Protein AF-A0A3C0J357-F1 (afdb_monomer)

Secondary structure (DSSP, 8-state):
-HHHHHHHHHHHHHHHHHHHHHHHHHTT-SEE----SSSSHHHHHHHHHHHHHHTT--EEEE--STT-EEE-TT--EEE---TTS---HHHHHHHHHHHHHHT-SEE-

Solvent-accessible surface area (backbone atoms only — not comparable to full-atom values): 6113 Å² total; per-residue (Å²): 111,68,70,58,52,52,52,52,51,52,53,51,52,51,51,54,52,51,49,54,56,50,52,58,30,53,73,54,33,79,40,75,50,85,78,77,76,94,67,64,41,51,60,52,42,50,51,53,42,50,53,45,37,75,70,73,41,44,30,36,28,57,40,67,72,94,82,25,29,37,30,41,71,90,62,54,74,43,76,60,89,45,87,87,75,53,89,54,75,69,56,56,58,47,50,46,49,51,38,35,74,68,63,23,44,30,38,56

Mean predicted aligned error: 4.05 Å

Nearest PDB structures (foldseek):
  9cku-assembly1_F  TM=3.128E-01  e=1.684E+00  Mycobacterium tuberculosis
  9b78-assembly1_A  TM=2.959E-01  e=4.232E+00  Mycobacterium tuberculosis
  2vhu-assembly1_C-2  TM=2.554E-01  e=3.045E+00  Pseudomonas phage phi12
  7yll-assembly1_A  TM=3.554E-01  e=7.651E+00  Caldanaerobacter subterraneus subsp. tengcongensis MB4

Foldseek 3Di:
DVVVVVVVVVVVVVVVVLVVVLVVLVVLAQAEDDQDDDDCRQVVQLVVQVVVVVVVWQEWEWDDDQFIWIQGSVRDTDTQDDDVSDDDPVSVSVQSVVCSVVSTRYYD

pLDDT: mean 92.98, std 6.45, range [67.06, 98.25]

Structure (mmCIF, N/CA/C/O backbone):
data_AF-A0A3C0J357-F1
#
_entry.id   AF-A0A3C0J357-F1
#
loop_
_atom_site.group_PDB
_atom_site.id
_atom_site.type_symbol
_atom_site.label_atom_id
_atom_site.label_alt_id
_atom_site.label_comp_id
_atom_site.label_asym_id
_atom_site.label_entity_id
_atom_site.label_seq_id
_atom_site.pdbx_PDB_ins_code
_atom_site.Cartn_x
_atom_site.Cartn_y
_atom_site.Cartn_z
_atom_site.occupancy
_atom_site.B_iso_or_equiv
_atom_site.auth_seq_id
_atom_site.auth_comp_id
_atom_site.auth_asym_id
_atom_site.auth_atom_id
_atom_site.pdbx_PDB_model_num
ATOM 1 N N . MET A 1 1 ? 22.417 7.325 -30.813 1.00 79.69 1 MET A N 1
ATOM 2 C CA . MET A 1 1 ? 20.965 7.539 -31.014 1.00 79.69 1 MET A CA 1
ATOM 3 C C . MET A 1 1 ? 20.167 6.233 -30.941 1.00 79.69 1 MET A C 1
ATOM 5 O O . MET A 1 1 ? 19.288 6.142 -30.099 1.00 79.69 1 MET A O 1
ATOM 9 N N . TYR A 1 2 ? 20.505 5.199 -31.724 1.00 92.00 2 TYR A N 1
ATOM 10 C CA . TYR A 1 2 ? 19.765 3.922 -31.734 1.00 92.00 2 TYR A CA 1
ATOM 11 C C . TYR A 1 2 ? 19.774 3.155 -30.401 1.00 92.00 2 TYR A C 1
ATOM 13 O O . TYR A 1 2 ? 18.725 2.704 -29.962 1.00 92.00 2 TYR A O 1
ATOM 21 N N . VAL A 1 3 ? 20.915 3.077 -29.704 1.00 95.69 3 VAL A N 1
ATOM 22 C CA . VAL A 1 3 ? 21.002 2.421 -28.378 1.00 95.69 3 VAL A CA 1
ATOM 23 C C . VAL A 1 3 ? 20.072 3.081 -27.354 1.00 95.69 3 VAL A C 1
ATOM 25 O O . VAL A 1 3 ? 19.377 2.396 -26.610 1.00 95.69 3 VAL A O 1
ATOM 28 N N . PHE A 1 4 ? 20.015 4.415 -27.356 1.00 96.31 4 PHE A N 1
ATOM 29 C CA . PHE A 1 4 ? 19.118 5.173 -26.485 1.00 96.31 4 PHE A CA 1
ATOM 30 C C . PHE A 1 4 ? 17.648 4.891 -26.816 1.00 96.31 4 PHE A C 1
ATOM 32 O O . PHE A 1 4 ? 16.866 4.602 -25.916 1.00 96.31 4 PHE A O 1
ATOM 39 N N . ALA A 1 5 ? 17.286 4.886 -28.103 1.00 96.50 5 ALA A N 1
ATOM 40 C CA . ALA A 1 5 ? 15.928 4.568 -28.539 1.00 96.50 5 ALA A CA 1
ATOM 41 C C . ALA A 1 5 ? 15.501 3.144 -28.135 1.00 96.50 5 ALA A C 1
ATOM 43 O O . ALA A 1 5 ? 14.393 2.953 -27.639 1.00 96.50 5 ALA A O 1
ATOM 44 N N . VAL A 1 6 ? 16.396 2.161 -28.280 1.00 97.44 6 VAL A N 1
ATOM 45 C CA . VAL A 1 6 ? 16.154 0.772 -27.859 1.00 97.44 6 VAL A CA 1
ATOM 46 C C . VAL A 1 6 ? 15.956 0.682 -26.343 1.00 97.44 6 VAL A C 1
ATOM 48 O O . VAL A 1 6 ? 14.995 0.063 -25.890 1.00 97.44 6 VAL A O 1
ATOM 51 N N . LEU A 1 7 ? 16.802 1.342 -25.545 1.00 97.56 7 LEU A N 1
ATOM 52 C CA . LEU A 1 7 ? 16.647 1.372 -24.087 1.00 97.56 7 LEU A CA 1
ATOM 53 C C . LEU A 1 7 ? 15.311 2.008 -23.673 1.00 97.56 7 LEU A C 1
ATOM 55 O O . LEU A 1 7 ? 14.597 1.451 -22.839 1.00 97.56 7 LEU A O 1
ATOM 59 N N . CYS A 1 8 ? 14.947 3.144 -24.274 1.00 97.25 8 CYS A N 1
ATOM 60 C CA . CYS A 1 8 ? 13.661 3.795 -24.029 1.00 97.25 8 CYS A CA 1
ATOM 61 C C . CYS A 1 8 ? 12.487 2.875 -24.377 1.00 97.25 8 CYS A C 1
ATOM 63 O O . CYS A 1 8 ? 11.538 2.790 -23.601 1.00 97.25 8 CYS A O 1
ATOM 65 N N . PHE A 1 9 ? 12.560 2.154 -25.498 1.00 97.75 9 PHE A N 1
ATOM 66 C CA . PHE A 1 9 ? 11.528 1.202 -25.899 1.00 97.75 9 PHE A CA 1
ATOM 67 C C . PHE A 1 9 ? 11.334 0.091 -24.857 1.00 97.75 9 PHE A C 1
ATOM 69 O O . PHE A 1 9 ? 10.205 -0.176 -24.445 1.00 97.75 9 PHE A O 1
ATOM 76 N N . PHE A 1 10 ? 12.422 -0.509 -24.363 1.00 97.88 10 PHE A N 1
ATOM 77 C CA . PHE A 1 10 ? 12.339 -1.537 -23.321 1.00 97.88 10 PHE A CA 1
ATOM 78 C C . PHE A 1 10 ? 11.801 -0.996 -21.992 1.00 97.88 10 PHE A C 1
ATOM 80 O O . P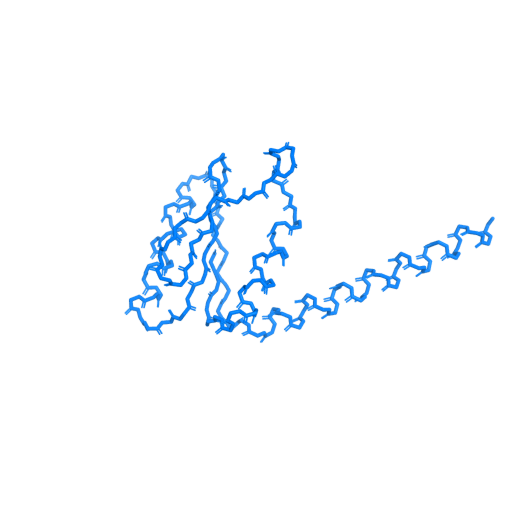HE A 1 10 ? 10.975 -1.655 -21.361 1.00 97.88 10 PHE A O 1
ATOM 87 N N . LEU A 1 11 ? 12.215 0.205 -21.577 1.00 97.62 11 LEU A N 1
ATOM 88 C CA . LEU A 1 11 ? 11.701 0.840 -20.359 1.00 97.62 11 LEU A CA 1
AT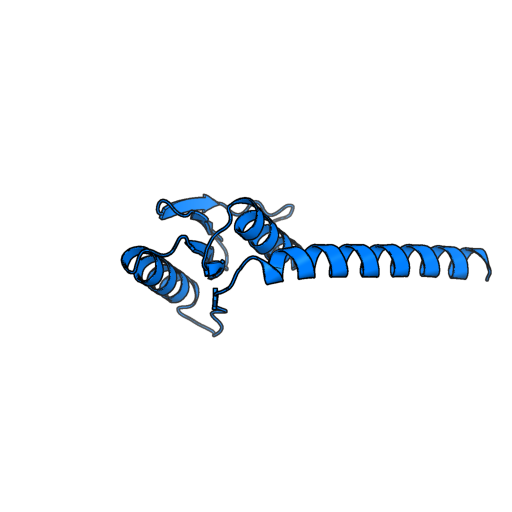OM 89 C C . LEU A 1 11 ? 10.203 1.147 -20.460 1.00 97.62 11 LEU A C 1
ATOM 91 O O . LEU A 1 11 ? 9.458 0.883 -19.516 1.00 97.62 11 LEU A O 1
AT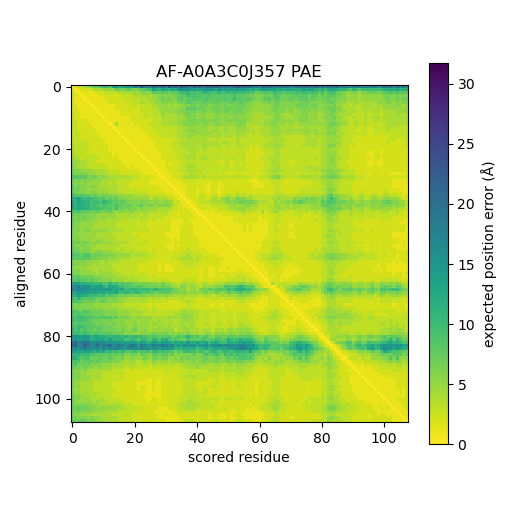OM 95 N N . LEU A 1 12 ? 9.748 1.650 -21.611 1.00 97.75 12 LEU A N 1
ATOM 96 C CA . LEU A 1 12 ? 8.326 1.871 -21.871 1.00 97.75 12 LEU A CA 1
ATOM 97 C C . LEU A 1 12 ? 7.549 0.553 -21.838 1.00 97.75 12 LEU A C 1
ATOM 99 O O . LEU A 1 12 ? 6.526 0.468 -21.161 1.00 97.75 12 LEU A O 1
ATOM 103 N N . GLY A 1 13 ? 8.059 -0.489 -22.500 1.00 98.25 13 GLY A N 1
ATOM 104 C CA . GLY A 1 13 ? 7.462 -1.823 -22.469 1.00 98.25 13 GLY A CA 1
ATOM 105 C C . GLY A 1 13 ? 7.329 -2.369 -21.045 1.00 98.25 13 GLY A C 1
ATOM 106 O O . GLY A 1 13 ? 6.252 -2.820 -20.653 1.00 98.25 13 GLY A O 1
ATOM 107 N N . ALA A 1 14 ? 8.383 -2.256 -20.234 1.00 97.44 14 ALA A N 1
ATOM 108 C CA . ALA A 1 14 ? 8.365 -2.670 -18.833 1.00 97.44 14 ALA A CA 1
ATOM 109 C C . ALA A 1 14 ? 7.321 -1.895 -18.008 1.00 97.44 14 ALA A C 1
ATOM 111 O O . ALA A 1 14 ? 6.565 -2.507 -17.252 1.00 97.44 14 ALA A O 1
ATOM 112 N N . GLY A 1 15 ? 7.223 -0.574 -18.194 1.00 96.31 15 GLY A N 1
ATOM 113 C CA . GLY A 1 15 ? 6.225 0.259 -17.517 1.00 96.31 15 GLY A CA 1
ATOM 114 C C . GLY A 1 15 ? 4.784 -0.086 -17.909 1.00 96.31 15 GLY A C 1
ATOM 115 O O . GLY A 1 15 ? 3.902 -0.140 -17.050 1.00 96.31 15 GLY A O 1
ATOM 116 N N . VAL A 1 16 ? 4.538 -0.391 -19.188 1.00 98.00 16 VAL A N 1
ATOM 117 C CA . VAL A 1 16 ? 3.221 -0.840 -19.670 1.00 98.00 16 VAL A CA 1
ATOM 118 C C . VAL A 1 16 ? 2.835 -2.175 -19.031 1.00 98.00 16 VAL A C 1
ATOM 120 O O . VAL A 1 16 ? 1.712 -2.313 -18.540 1.00 98.00 16 VAL A O 1
ATOM 123 N N . VAL A 1 17 ? 3.760 -3.140 -18.984 1.00 97.50 17 VAL A N 1
ATOM 124 C CA . VAL A 1 17 ? 3.526 -4.448 -18.353 1.00 97.50 17 VAL A CA 1
ATOM 125 C C . VAL A 1 17 ? 3.277 -4.299 -16.850 1.00 97.50 17 VAL A C 1
ATOM 127 O O . VAL A 1 17 ? 2.322 -4.881 -16.330 1.00 97.50 17 VAL A O 1
ATOM 130 N N . GLU A 1 18 ? 4.078 -3.494 -16.148 1.00 96.00 18 GLU A N 1
ATOM 131 C CA . GLU A 1 18 ? 3.892 -3.242 -14.716 1.00 96.00 18 GLU A CA 1
ATOM 132 C C . GLU A 1 18 ? 2.522 -2.617 -14.426 1.00 96.00 18 GLU A C 1
ATOM 134 O O . GLU A 1 18 ? 1.790 -3.110 -13.561 1.00 96.00 18 GLU A O 1
ATOM 139 N N . ASN A 1 19 ? 2.137 -1.587 -15.187 1.00 96.06 19 ASN A N 1
ATOM 140 C CA . ASN A 1 19 ? 0.832 -0.954 -15.041 1.00 96.06 19 ASN A CA 1
ATOM 141 C C . ASN A 1 19 ? -0.296 -1.958 -15.305 1.00 96.06 19 ASN A C 1
ATOM 143 O O . ASN A 1 19 ? -1.217 -2.066 -14.500 1.00 96.06 19 ASN A O 1
ATOM 147 N N . PHE A 1 20 ? -0.214 -2.753 -16.374 1.00 97.31 20 PHE A N 1
ATOM 148 C CA . PHE A 1 20 ? -1.234 -3.755 -16.684 1.00 97.31 20 PHE A CA 1
ATOM 149 C C . PHE A 1 20 ? -1.432 -4.768 -15.543 1.00 97.31 20 PHE A C 1
ATOM 151 O O . PHE A 1 20 ? -2.563 -5.019 -15.114 1.00 97.31 20 PHE A O 1
ATOM 158 N N . LEU A 1 21 ? -0.338 -5.311 -15.000 1.00 96.12 21 LEU A N 1
ATOM 159 C CA . LEU A 1 21 ? -0.387 -6.238 -13.866 1.00 96.12 21 LEU A CA 1
ATOM 160 C C . LEU A 1 21 ? -0.960 -5.568 -12.612 1.00 96.12 21 LEU A C 1
ATOM 162 O O . LEU A 1 21 ? -1.786 -6.162 -11.915 1.00 96.12 21 LEU A O 1
ATOM 166 N N . HIS A 1 22 ? -0.575 -4.321 -12.342 1.00 96.12 22 HIS A N 1
ATOM 167 C CA . HIS A 1 22 ? -1.090 -3.571 -11.202 1.00 96.12 22 HIS A CA 1
ATOM 168 C C . HIS A 1 22 ? -2.598 -3.307 -11.318 1.00 96.12 22 HIS A C 1
ATOM 170 O O . HIS A 1 22 ? -3.342 -3.553 -10.365 1.00 96.12 22 HIS A O 1
ATOM 176 N N . GLN A 1 23 ? -3.073 -2.899 -12.498 1.00 96.69 23 GLN A N 1
ATOM 177 C CA . GLN A 1 23 ? -4.500 -2.696 -12.761 1.00 96.69 23 GLN A CA 1
ATOM 178 C C . GLN A 1 23 ? -5.301 -3.988 -12.575 1.00 96.69 23 GLN A C 1
ATOM 180 O O . GLN A 1 23 ? -6.407 -3.963 -12.033 1.00 96.69 23 GLN A O 1
ATOM 185 N N . ARG A 1 24 ? -4.739 -5.143 -12.955 1.00 96.94 24 ARG A N 1
ATOM 186 C CA . ARG A 1 24 ? -5.373 -6.446 -12.714 1.00 96.94 24 ARG A CA 1
ATOM 187 C C . ARG A 1 24 ? -5.526 -6.755 -11.223 1.00 96.94 24 ARG A C 1
ATOM 189 O O . ARG A 1 24 ? -6.537 -7.339 -10.842 1.00 96.94 24 ARG A O 1
ATOM 196 N N . CYS A 1 25 ? -4.563 -6.380 -10.382 1.00 96.62 25 CYS A N 1
ATOM 197 C CA . CYS A 1 25 ? -4.702 -6.499 -8.927 1.00 96.62 25 CYS A CA 1
ATOM 198 C C . CYS A 1 25 ? -5.761 -5.534 -8.380 1.00 96.62 25 CYS A C 1
ATOM 200 O O . CYS A 1 25 ? -6.600 -5.944 -7.587 1.00 96.62 25 CYS A O 1
ATOM 202 N N . LEU A 1 26 ? -5.772 -4.278 -8.836 1.00 95.88 26 LEU A N 1
ATOM 203 C CA . LEU A 1 26 ? -6.753 -3.279 -8.396 1.00 95.88 26 LEU A CA 1
ATOM 204 C C . LEU A 1 26 ? -8.197 -3.692 -8.701 1.00 95.88 26 LEU A C 1
ATOM 206 O O . LEU A 1 26 ? -9.076 -3.479 -7.873 1.00 95.88 26 LEU A O 1
ATOM 210 N N . ARG A 1 27 ? -8.442 -4.309 -9.864 1.00 96.50 27 ARG A N 1
ATOM 211 C CA . ARG A 1 27 ? -9.772 -4.804 -10.258 1.00 96.50 27 ARG A CA 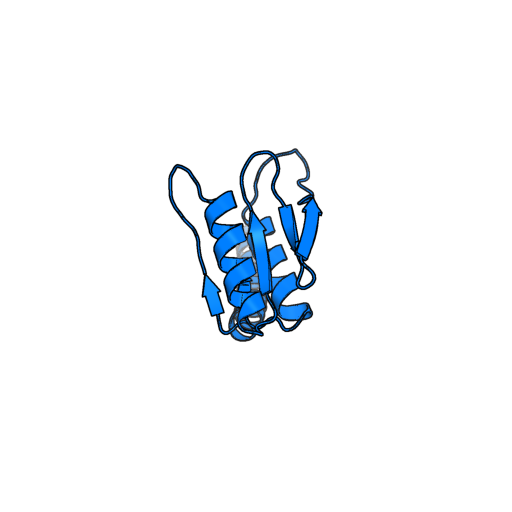1
ATOM 212 C C . ARG A 1 27 ? -10.295 -5.946 -9.381 1.00 96.50 27 ARG A C 1
ATOM 214 O O . ARG A 1 27 ? -11.493 -6.188 -9.392 1.00 96.50 27 ARG A O 1
ATOM 221 N N . GLN A 1 28 ? -9.426 -6.639 -8.643 1.00 96.50 28 GLN A N 1
ATOM 222 C CA . GLN A 1 28 ? -9.820 -7.722 -7.731 1.00 96.50 28 GLN A 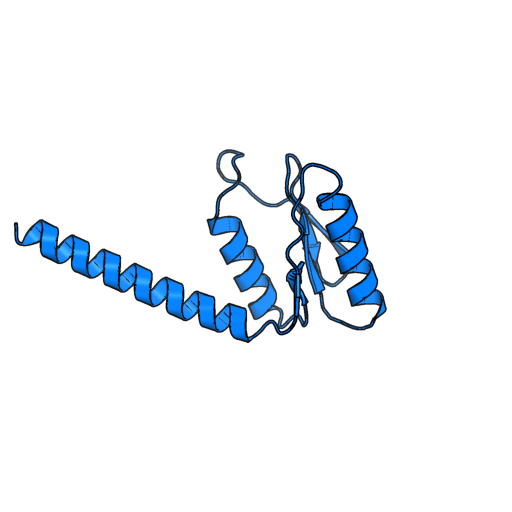CA 1
ATOM 223 C C . GLN A 1 28 ? -10.287 -7.213 -6.362 1.00 96.50 28 GLN A C 1
ATOM 225 O O . GLN A 1 28 ? -10.827 -8.001 -5.597 1.00 96.50 28 GLN A O 1
ATOM 230 N N . ILE A 1 29 ? -10.065 -5.932 -6.044 1.00 97.31 29 ILE A N 1
ATOM 231 C CA . ILE A 1 29 ? -10.349 -5.357 -4.726 1.00 97.31 29 ILE A CA 1
ATOM 232 C C . ILE A 1 29 ? -11.503 -4.353 -4.881 1.00 97.31 29 ILE A C 1
ATOM 234 O O . ILE A 1 29 ? -11.272 -3.220 -5.332 1.00 97.31 29 ILE A O 1
ATOM 238 N N . PRO A 1 30 ? -12.748 -4.747 -4.560 1.00 95.31 30 PRO A N 1
ATOM 239 C CA . PRO A 1 30 ? -13.920 -3.927 -4.841 1.0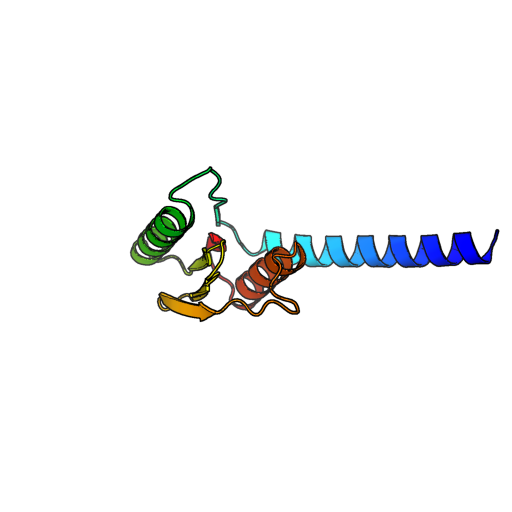0 95.31 30 PRO A CA 1
ATOM 240 C C . PRO A 1 30 ? -13.929 -2.639 -4.013 1.00 95.31 30 PRO A C 1
ATOM 242 O O . PRO A 1 30 ? -14.200 -1.569 -4.559 1.00 95.31 30 PRO A O 1
ATOM 245 N N . VAL A 1 31 ? -13.551 -2.711 -2.733 1.00 97.25 31 VAL A N 1
ATOM 246 C CA . VAL A 1 31 ? -13.528 -1.554 -1.832 1.00 97.25 31 VAL A CA 1
ATOM 247 C C . VAL A 1 31 ? -12.092 -1.082 -1.612 1.00 97.25 31 VAL A C 1
ATOM 249 O O . VAL A 1 31 ? -11.231 -1.807 -1.122 1.00 97.25 31 VAL A O 1
ATOM 252 N N . ARG A 1 32 ? -11.806 0.165 -1.975 1.00 96.88 32 ARG A N 1
ATOM 253 C CA . ARG A 1 32 ? -10.482 0.781 -1.814 1.00 96.88 32 ARG A CA 1
ATOM 254 C C . ARG A 1 32 ? -10.659 2.128 -1.133 1.00 96.88 32 ARG A C 1
ATOM 256 O O . ARG A 1 32 ? -11.194 3.052 -1.738 1.00 96.88 32 ARG A O 1
ATOM 263 N N . VAL A 1 33 ? -10.234 2.231 0.121 1.00 96.56 33 VAL A N 1
ATOM 264 C CA . VAL A 1 33 ? -10.345 3.448 0.928 1.00 96.56 33 VAL A CA 1
ATOM 265 C C . VAL A 1 33 ? -8.973 4.098 1.015 1.00 96.56 33 VAL A C 1
ATOM 267 O O . VAL A 1 33 ? -7.988 3.436 1.307 1.00 96.56 33 VAL A O 1
ATOM 270 N N . HIS A 1 34 ? -8.897 5.402 0.759 1.00 95.19 34 HIS A N 1
ATOM 271 C CA . HIS A 1 34 ? -7.672 6.168 0.951 1.00 95.19 34 HIS A CA 1
ATOM 272 C C . HIS A 1 34 ? -7.872 7.190 2.064 1.00 95.19 34 HIS A C 1
ATOM 274 O O . HIS A 1 34 ? -8.684 8.105 1.939 1.00 95.19 34 HIS A O 1
ATOM 280 N N . VAL A 1 35 ? -7.109 7.048 3.147 1.00 94.62 35 VAL A N 1
ATOM 281 C CA . VAL A 1 35 ? -7.149 7.984 4.273 1.00 94.62 35 VAL A CA 1
ATOM 282 C C . VAL A 1 35 ? -6.045 9.027 4.116 1.00 94.62 35 VAL A C 1
ATOM 284 O O . VAL A 1 35 ? -4.858 8.725 4.260 1.00 94.62 35 VAL A O 1
ATOM 287 N N . ASN A 1 36 ? -6.440 10.272 3.859 1.00 92.94 36 ASN A N 1
ATOM 28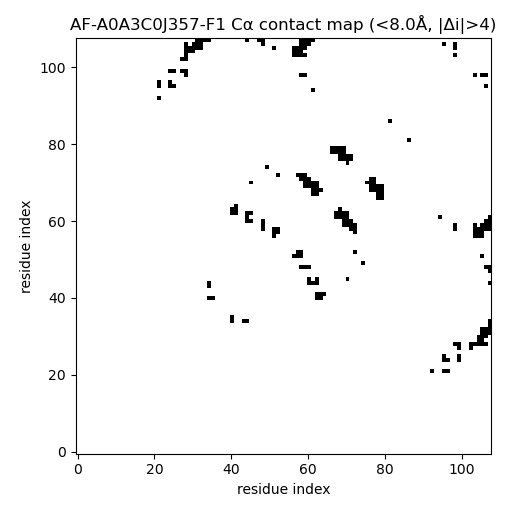8 C CA . ASN A 1 36 ? -5.531 11.412 3.741 1.00 92.94 36 ASN A CA 1
ATOM 289 C C . ASN A 1 36 ? -5.785 12.453 4.850 1.00 92.94 36 ASN A C 1
ATOM 291 O O . ASN A 1 36 ? -6.802 12.408 5.536 1.00 92.94 36 ASN A O 1
ATOM 295 N N . GLY A 1 37 ? -4.841 13.373 5.056 1.00 89.94 37 GLY A N 1
ATOM 296 C CA . GLY A 1 37 ? -4.906 14.434 6.064 1.00 89.94 37 GLY A CA 1
ATOM 297 C C . GLY A 1 37 ? -3.566 14.684 6.759 1.00 89.94 37 GLY A C 1
ATOM 298 O O . GLY A 1 37 ? -2.579 13.985 6.535 1.00 89.94 37 GLY A O 1
ATOM 299 N N . THR A 1 38 ? -3.502 15.672 7.648 1.00 88.56 38 THR A N 1
ATOM 300 C CA . THR A 1 38 ? -2.261 16.022 8.369 1.00 88.56 38 THR A CA 1
ATOM 301 C C . THR A 1 38 ? -2.085 15.203 9.649 1.00 88.56 38 THR A C 1
ATOM 303 O O . THR A 1 38 ? -0.995 14.692 9.904 1.00 88.56 38 THR A O 1
ATOM 306 N N . ARG A 1 39 ? -3.162 14.971 10.408 1.00 89.94 39 ARG A N 1
ATOM 307 C CA . ARG A 1 39 ? -3.168 14.257 11.699 1.00 89.94 39 ARG A CA 1
ATOM 308 C C . ARG A 1 39 ? -4.185 13.113 11.701 1.00 89.94 39 ARG A C 1
ATOM 310 O O . ARG A 1 39 ? -5.031 13.037 10.821 1.00 89.94 39 ARG A O 1
ATOM 317 N N . GLY A 1 40 ? -4.063 12.181 12.646 1.00 90.88 40 GLY A N 1
ATOM 318 C CA . GLY A 1 40 ? -5.064 11.129 12.886 1.00 90.88 40 GLY A CA 1
ATOM 319 C C . GLY A 1 40 ? -5.144 9.985 11.865 1.00 90.88 40 GLY A C 1
ATOM 320 O O . GLY A 1 40 ? -5.722 8.958 12.195 1.00 90.88 40 GLY A O 1
ATOM 321 N N . LYS A 1 41 ? -4.514 10.094 10.684 1.00 94.38 41 LYS A N 1
ATOM 322 C CA . LYS A 1 41 ? -4.588 9.095 9.593 1.00 94.38 41 LYS A CA 1
ATOM 323 C C . LYS A 1 41 ? -4.467 7.642 10.056 1.00 94.38 41 LYS A C 1
ATOM 325 O O . LYS A 1 41 ? -5.349 6.848 9.777 1.00 94.38 41 LYS A O 1
ATOM 330 N N . SER A 1 42 ? -3.413 7.291 10.795 1.00 93.06 42 SER A N 1
ATOM 331 C CA . SER A 1 42 ? -3.177 5.900 11.209 1.00 93.06 42 SER A CA 1
ATOM 332 C C . SER A 1 42 ? -4.242 5.375 12.177 1.00 93.06 42 SER A C 1
ATOM 334 O O . SER A 1 42 ? -4.571 4.193 12.136 1.00 93.06 42 SER A O 1
ATOM 336 N N . THR A 1 43 ? -4.800 6.235 13.032 1.00 94.19 43 THR A N 1
ATOM 337 C CA . THR A 1 43 ? -5.919 5.881 13.918 1.00 94.19 43 THR A CA 1
ATOM 338 C C . THR A 1 43 ? -7.200 5.704 13.111 1.00 94.19 43 THR A C 1
ATOM 340 O O . THR A 1 43 ? -7.888 4.700 13.263 1.00 94.19 43 THR A O 1
ATOM 343 N N . THR A 1 44 ? -7.482 6.625 12.190 1.00 95.88 44 THR A N 1
ATOM 344 C CA . THR A 1 44 ? -8.637 6.546 11.290 1.00 95.88 44 THR A CA 1
ATOM 345 C C . THR A 1 44 ? -8.582 5.298 10.406 1.00 95.88 44 THR A C 1
ATOM 347 O O . THR A 1 44 ? -9.571 4.580 10.319 1.00 95.88 44 THR A O 1
ATOM 350 N N . THR A 1 45 ? -7.423 4.969 9.824 1.00 96.50 45 THR A N 1
ATOM 351 C CA . THR A 1 45 ? -7.205 3.735 9.051 1.00 96.50 45 THR A CA 1
ATOM 352 C C . THR A 1 45 ? -7.528 2.490 9.878 1.00 96.50 45 THR A C 1
ATOM 354 O O . THR A 1 45 ? -8.233 1.609 9.393 1.00 96.50 45 THR A O 1
ATOM 357 N N . ARG A 1 46 ? -7.068 2.424 11.137 1.00 95.88 46 ARG A N 1
ATOM 358 C CA . ARG A 1 46 ? -7.370 1.301 12.042 1.00 95.88 46 ARG A CA 1
ATOM 359 C C . ARG A 1 46 ? -8.859 1.163 12.317 1.00 95.88 46 ARG A C 1
ATOM 361 O O . ARG A 1 46 ? -9.382 0.058 12.228 1.00 95.88 46 ARG A O 1
ATOM 368 N N . LEU A 1 47 ? -9.526 2.274 12.628 1.00 96.50 47 LEU A N 1
ATOM 369 C CA . LEU A 1 47 ? -10.959 2.283 12.912 1.00 96.50 47 LEU A CA 1
ATOM 370 C C . LEU A 1 47 ? -11.767 1.845 11.690 1.00 96.50 47 LEU A C 1
ATOM 372 O O . LEU A 1 47 ? -12.594 0.952 11.810 1.00 96.50 47 LEU A O 1
ATOM 376 N N . ILE A 1 48 ? -11.477 2.391 10.506 1.00 97.56 48 ILE A N 1
ATOM 377 C CA . ILE A 1 48 ? -12.152 1.991 9.264 1.00 97.56 48 ILE A CA 1
ATOM 378 C C . ILE A 1 48 ? -11.941 0.496 8.997 1.00 97.56 48 ILE A C 1
ATOM 380 O O . ILE A 1 48 ? -12.902 -0.223 8.736 1.00 97.56 48 ILE A O 1
ATOM 384 N N . ALA A 1 49 ? -10.705 0.004 9.105 1.00 97.31 49 ALA A N 1
ATOM 385 C CA . ALA A 1 49 ? -10.399 -1.405 8.879 1.00 97.31 49 ALA A CA 1
ATOM 386 C C . ALA A 1 49 ? -11.074 -2.335 9.901 1.00 97.31 49 ALA A C 1
ATOM 388 O O . ALA A 1 49 ? -11.512 -3.427 9.547 1.00 97.31 49 ALA A O 1
ATOM 389 N N . ALA A 1 50 ? -11.160 -1.929 11.170 1.00 96.94 50 ALA A N 1
ATOM 390 C CA . ALA A 1 50 ? -11.879 -2.672 12.200 1.00 96.94 50 ALA A CA 1
ATOM 391 C C . ALA A 1 50 ? -13.390 -2.697 11.925 1.00 96.94 50 ALA A C 1
ATOM 393 O O . ALA A 1 50 ? -13.983 -3.771 11.945 1.00 96.94 50 ALA A O 1
ATOM 394 N N . SER A 1 51 ? -13.991 -1.553 11.588 1.00 97.69 51 SER A N 1
ATOM 395 C CA . SER A 1 51 ? -15.423 -1.453 11.285 1.00 97.69 51 SER A CA 1
ATOM 396 C C . SER A 1 51 ? -15.823 -2.274 10.059 1.00 97.69 51 SER A C 1
ATOM 398 O O . SER A 1 51 ? -16.817 -2.990 10.103 1.00 97.69 51 SER A O 1
ATOM 400 N N . LEU A 1 52 ? -15.039 -2.226 8.976 1.00 97.50 52 LEU A N 1
ATOM 401 C CA . LEU A 1 52 ? -15.311 -3.025 7.776 1.00 97.50 52 LEU A CA 1
ATOM 402 C C . LEU A 1 52 ? -15.232 -4.534 8.065 1.00 97.50 52 LEU A C 1
ATOM 404 O O . LEU A 1 52 ? -16.066 -5.292 7.576 1.00 97.50 52 LEU A O 1
ATOM 408 N N . ARG A 1 53 ? -14.285 -4.968 8.908 1.00 97.06 53 ARG A N 1
ATOM 409 C CA . ARG A 1 53 ? -14.192 -6.373 9.344 1.00 97.06 53 ARG A CA 1
ATOM 410 C C . ARG A 1 53 ? -15.326 -6.791 10.262 1.00 97.06 53 ARG A C 1
ATOM 412 O O . ARG A 1 53 ? -15.856 -7.881 10.095 1.00 97.06 53 ARG A O 1
ATOM 419 N N . ALA A 1 54 ? -15.734 -5.923 11.186 1.00 97.06 54 ALA A N 1
ATOM 420 C CA . ALA A 1 54 ? -16.924 -6.151 12.004 1.00 97.06 54 ALA A CA 1
ATOM 421 C C . ALA A 1 54 ? -18.193 -6.278 11.137 1.00 97.06 54 ALA A C 1
ATOM 423 O O . ALA A 1 54 ? -19.107 -7.013 11.494 1.00 97.06 54 ALA A O 1
ATOM 424 N N . GLY A 1 55 ? -18.216 -5.625 9.970 1.00 96.50 55 GLY A N 1
ATOM 425 C CA . GLY A 1 55 ? -19.239 -5.785 8.933 1.00 96.50 55 GLY A CA 1
ATOM 426 C C . GLY A 1 55 ? -19.101 -7.040 8.058 1.00 96.50 55 GLY A C 1
ATOM 427 O O . GLY A 1 55 ? -19.827 -7.160 7.076 1.00 96.50 55 GLY A O 1
ATOM 428 N N . GLY A 1 56 ? -18.183 -7.960 8.372 1.00 96.19 56 GLY A N 1
ATOM 429 C CA . GLY A 1 56 ? -18.013 -9.238 7.672 1.00 96.19 56 GLY A CA 1
ATOM 430 C C . GLY A 1 56 ? -17.102 -9.204 6.441 1.00 96.19 56 GLY A C 1
ATOM 431 O O . GLY A 1 56 ? -16.967 -10.223 5.769 1.00 96.19 56 GLY A O 1
ATOM 432 N N . LEU A 1 57 ? -16.459 -8.071 6.138 1.00 97.44 57 LEU A N 1
ATOM 433 C CA . LEU A 1 57 ? -15.532 -7.968 5.009 1.00 97.44 57 LEU A CA 1
ATOM 434 C C . LEU A 1 57 ? -14.136 -8.467 5.383 1.00 97.44 57 LEU A C 1
ATOM 436 O O . LEU A 1 57 ? -13.628 -8.205 6.475 1.00 97.44 57 LEU A O 1
ATOM 440 N N . ARG A 1 58 ? -13.452 -9.110 4.439 1.00 97.38 58 ARG A N 1
ATOM 441 C CA . ARG A 1 58 ? -12.021 -9.403 4.549 1.00 97.38 58 ARG A CA 1
ATOM 442 C C . ARG A 1 58 ? -11.251 -8.138 4.204 1.00 97.38 58 ARG A C 1
ATOM 444 O O . ARG A 1 58 ? -11.375 -7.627 3.093 1.00 97.38 58 ARG A O 1
ATOM 451 N N . VAL A 1 59 ? -10.466 -7.622 5.147 1.00 97.81 59 VAL A N 1
ATOM 452 C CA . VAL A 1 59 ? -9.795 -6.323 4.992 1.00 97.81 59 VAL A CA 1
ATOM 453 C C . VAL A 1 59 ? -8.326 -6.423 5.337 1.00 97.81 59 VAL A C 1
ATOM 455 O O . VAL A 1 59 ? -7.977 -6.909 6.407 1.00 97.81 59 VAL A O 1
ATOM 458 N N . ILE A 1 60 ? -7.481 -5.888 4.461 1.00 97.19 60 ILE A N 1
ATOM 459 C CA . ILE A 1 60 ? -6.090 -5.568 4.787 1.00 97.19 60 ILE A CA 1
ATOM 460 C C . ILE A 1 60 ? -5.959 -4.054 4.831 1.00 97.19 60 ILE A C 1
ATOM 462 O O . ILE A 1 60 ? -6.440 -3.359 3.942 1.00 97.19 60 ILE A O 1
ATOM 466 N N . ALA A 1 61 ? -5.284 -3.528 5.841 1.00 96.50 61 ALA A N 1
ATOM 467 C CA . ALA A 1 61 ? -5.038 -2.098 5.939 1.00 96.50 61 ALA A CA 1
ATOM 468 C C . ALA A 1 61 ? -3.560 -1.793 6.106 1.00 96.50 61 ALA A C 1
ATOM 470 O O . ALA A 1 61 ? -2.761 -2.633 6.529 1.00 96.50 61 ALA A O 1
ATOM 471 N N . LYS A 1 62 ? -3.186 -0.564 5.773 1.00 95.06 62 LYS A N 1
ATOM 472 C CA . LYS A 1 62 ? -1.808 -0.120 5.885 1.00 95.06 62 LYS A CA 1
ATOM 473 C C . LYS A 1 62 ? -1.730 1.258 6.511 1.00 95.06 62 LYS A C 1
ATOM 475 O O . LYS A 1 62 ? -2.122 2.268 5.934 1.00 95.06 62 LYS A O 1
ATOM 480 N N . THR A 1 63 ? -1.108 1.318 7.680 1.00 93.44 63 THR A N 1
ATOM 481 C CA . THR A 1 63 ? -0.789 2.593 8.319 1.00 93.44 63 THR A CA 1
ATOM 482 C C . THR A 1 63 ? 0.515 3.167 7.773 1.00 93.44 63 THR A C 1
ATOM 484 O O . THR A 1 63 ? 1.431 2.451 7.362 1.00 93.44 63 THR A O 1
ATOM 487 N N . THR A 1 64 ? 0.605 4.494 7.763 1.00 85.56 64 THR A N 1
ATOM 488 C CA . THR A 1 64 ? 1.796 5.234 7.332 1.00 85.56 64 THR A CA 1
ATOM 489 C C . THR A 1 64 ? 2.415 5.988 8.513 1.00 85.56 64 THR A C 1
ATOM 491 O O . THR A 1 64 ? 1.882 5.979 9.623 1.00 85.56 64 THR A O 1
ATOM 494 N N . GLY A 1 65 ? 3.57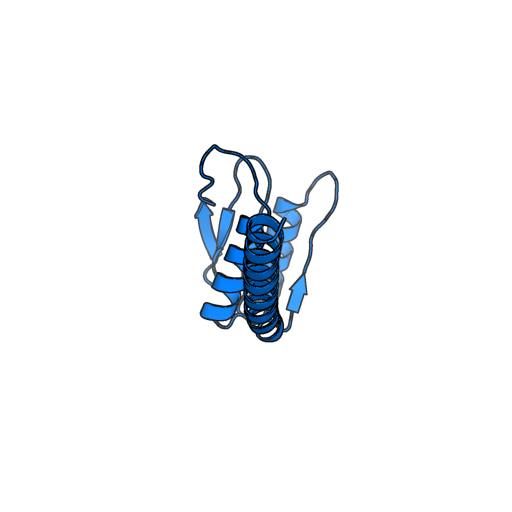2 6.615 8.293 1.00 81.81 65 GLY A N 1
ATOM 495 C CA . GLY A 1 65 ? 4.355 7.285 9.337 1.00 81.81 65 GLY A CA 1
ATOM 496 C C . GLY A 1 65 ? 5.628 6.523 9.711 1.00 81.81 65 GLY A C 1
ATOM 497 O O . GLY A 1 65 ? 6.086 5.662 8.951 1.00 81.81 65 GLY A O 1
ATOM 498 N N . THR A 1 66 ? 6.208 6.876 10.862 1.00 76.56 66 THR A N 1
ATOM 499 C CA . THR A 1 66 ? 7.498 6.356 11.352 1.00 76.56 66 THR A CA 1
ATOM 500 C C . THR A 1 66 ? 7.440 4.859 11.655 1.00 76.56 66 THR A C 1
ATOM 502 O O . THR A 1 66 ? 8.328 4.119 11.250 1.00 76.56 66 THR A O 1
ATOM 505 N N . ALA A 1 67 ? 6.355 4.394 12.280 1.00 83.19 67 ALA A N 1
ATOM 506 C CA . ALA A 1 67 ? 6.102 2.983 12.572 1.00 83.19 67 ALA A CA 1
ATOM 507 C C . ALA A 1 67 ? 4.966 2.450 11.687 1.00 83.19 67 ALA A C 1
ATOM 509 O O . ALA A 1 67 ? 3.868 2.171 12.165 1.00 83.19 67 ALA A O 1
ATOM 510 N N . ALA A 1 68 ? 5.207 2.374 10.378 1.00 87.50 68 ALA A N 1
ATOM 511 C CA . ALA A 1 68 ? 4.223 1.859 9.432 1.00 87.50 68 ALA A CA 1
ATOM 512 C C . ALA A 1 68 ? 3.942 0.366 9.672 1.00 87.50 68 ALA A C 1
ATOM 514 O O . ALA A 1 68 ? 4.867 -0.433 9.849 1.00 87.50 68 ALA A O 1
ATOM 515 N N . ARG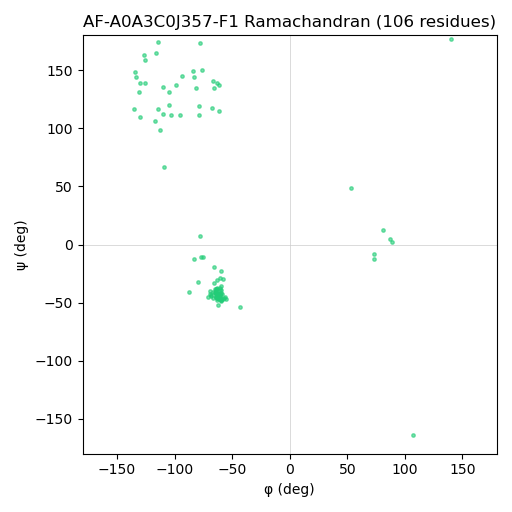 A 1 69 ? 2.657 -0.000 9.664 1.00 92.31 69 ARG A N 1
ATOM 516 C CA . ARG A 1 69 ? 2.166 -1.359 9.931 1.00 92.31 69 ARG A CA 1
ATOM 517 C C . ARG A 1 69 ? 1.205 -1.817 8.845 1.00 92.31 69 ARG A C 1
ATOM 519 O O . ARG A 1 69 ? 0.346 -1.042 8.421 1.00 92.31 69 ARG A O 1
ATOM 526 N N . PHE A 1 70 ? 1.340 -3.073 8.445 1.00 93.88 70 PHE A N 1
ATOM 527 C CA . PHE A 1 70 ? 0.284 -3.836 7.797 1.00 93.88 70 PHE A CA 1
ATOM 528 C C . PHE A 1 70 ? -0.648 -4.378 8.867 1.00 93.88 70 PHE A C 1
ATOM 530 O O . PHE A 1 70 ? -0.174 -4.899 9.869 1.00 93.88 70 PHE A O 1
ATOM 537 N N . ILE A 1 71 ? -1.947 -4.262 8.645 1.00 95.38 71 ILE A N 1
ATOM 538 C CA . ILE A 1 71 ? -2.987 -4.860 9.472 1.00 95.38 71 ILE A CA 1
ATOM 539 C C . ILE A 1 71 ? -3.602 -5.959 8.617 1.00 95.38 71 ILE A C 1
ATOM 541 O O . ILE A 1 71 ? -4.192 -5.660 7.575 1.00 95.38 71 ILE A O 1
ATOM 545 N N . MET A 1 72 ? -3.388 -7.207 9.015 1.00 95.50 72 MET A N 1
ATOM 546 C CA . MET A 1 72 ? -3.867 -8.382 8.288 1.00 95.50 72 MET A CA 1
ATOM 547 C C . MET A 1 72 ? -5.361 -8.615 8.547 1.00 95.50 72 MET A C 1
ATOM 549 O O . MET A 1 72 ? -5.971 -7.943 9.385 1.00 95.50 72 MET A O 1
ATOM 553 N N . GLU A 1 73 ? -5.967 -9.570 7.839 1.00 93.50 73 GLU A N 1
ATOM 554 C CA . GLU A 1 73 ? -7.406 -9.841 7.948 1.00 93.50 73 GLU A CA 1
ATOM 555 C C . GLU A 1 73 ? -7.824 -10.230 9.372 1.00 93.50 73 GLU A C 1
ATOM 557 O O . GLU A 1 73 ? -8.873 -9.800 9.851 1.00 93.50 73 GLU A O 1
ATOM 562 N N . ASP A 1 74 ? -6.960 -10.964 10.075 1.00 92.50 74 ASP A N 1
ATOM 563 C CA . ASP A 1 74 ? -7.127 -11.374 11.474 1.00 92.50 74 ASP A CA 1
ATOM 564 C C . ASP A 1 74 ? -6.883 -10.237 12.488 1.00 92.50 74 ASP A C 1
ATOM 566 O O . ASP A 1 74 ? -7.203 -10.366 13.665 1.00 92.50 74 ASP A O 1
ATOM 570 N N . GLY A 1 75 ? -6.349 -9.096 12.043 1.00 89.25 75 GLY A N 1
ATOM 571 C CA . GLY A 1 75 ? -6.006 -7.954 12.892 1.00 89.25 75 GLY A CA 1
ATOM 572 C C . GLY A 1 75 ? -4.613 -7.970 13.474 1.00 89.25 75 GLY A C 1
ATOM 573 O O . GLY A 1 75 ? -4.269 -7.024 14.180 1.00 89.25 75 GLY A O 1
ATOM 574 N N . SER A 1 76 ? -3.802 -8.968 13.140 1.00 93.75 76 SER A N 1
ATOM 575 C CA . SER A 1 76 ? -2.380 -8.937 13.444 1.00 93.75 76 SER A CA 1
ATOM 576 C C . SER A 1 76 ? -1.706 -7.749 12.745 1.00 93.75 76 SER A C 1
ATOM 578 O O . SER A 1 76 ? -1.989 -7.429 11.584 1.00 93.75 76 SER A O 1
ATOM 580 N N . GLU A 1 77 ? -0.818 -7.059 13.471 1.00 93.50 77 GLU A N 1
ATOM 581 C CA . GLU A 1 77 ? -0.054 -5.930 12.936 1.00 93.50 77 GLU A CA 1
ATOM 582 C C . GLU A 1 77 ? 1.391 -6.339 12.623 1.00 93.50 77 GLU A C 1
ATOM 584 O O . GLU A 1 77 ? 2.210 -6.553 13.519 1.00 93.50 77 GLU A O 1
ATOM 589 N N . LEU A 1 78 ? 1.741 -6.369 11.338 1.00 91.81 78 LEU A N 1
ATOM 590 C CA . LEU A 1 78 ? 3.093 -6.665 10.868 1.00 91.81 78 LEU A CA 1
ATOM 591 C C . LEU A 1 78 ? 3.844 -5.367 10.534 1.00 91.81 78 LEU A C 1
ATOM 593 O O . LEU A 1 78 ? 3.274 -4.457 9.927 1.00 91.81 78 LEU A O 1
ATOM 597 N N . PRO A 1 79 ? 5.127 -5.225 10.909 1.00 89.88 79 PRO A N 1
ATOM 598 C CA . PRO A 1 79 ? 5.922 -4.067 10.514 1.00 89.88 79 PRO A CA 1
ATOM 599 C C . PRO A 1 79 ? 6.094 -4.005 8.993 1.00 89.88 79 PRO A C 1
ATOM 601 O O . PRO A 1 79 ? 6.352 -5.012 8.333 1.00 89.88 79 PRO A O 1
ATOM 604 N N . VAL A 1 80 ? 5.988 -2.804 8.422 1.00 86.25 80 VAL A N 1
ATOM 605 C CA . VAL A 1 80 ? 6.281 -2.598 7.000 1.00 86.25 80 VAL A CA 1
ATOM 606 C C . VAL A 1 80 ? 7.795 -2.520 6.810 1.00 86.25 80 VAL A C 1
ATOM 608 O O . VAL A 1 80 ? 8.432 -1.548 7.215 1.00 86.25 80 VAL A O 1
ATOM 611 N N . ALA A 1 81 ? 8.379 -3.525 6.155 1.00 80.19 81 ALA A N 1
ATOM 612 C CA . ALA A 1 81 ? 9.804 -3.532 5.840 1.00 80.19 81 ALA A CA 1
ATOM 613 C C . ALA A 1 81 ? 10.160 -2.434 4.816 1.00 80.19 81 ALA A C 1
ATOM 615 O O . ALA A 1 81 ? 9.710 -2.455 3.660 1.00 80.19 81 ALA A O 1
ATOM 616 N N . ARG A 1 82 ? 11.001 -1.482 5.238 1.00 80.38 82 ARG A N 1
ATOM 617 C CA . ARG A 1 82 ? 11.533 -0.392 4.407 1.00 80.38 82 ARG A CA 1
ATOM 618 C C . ARG A 1 82 ? 13.049 -0.502 4.287 1.00 80.38 82 ARG A C 1
ATOM 620 O O . ARG A 1 82 ? 13.768 -0.157 5.222 1.00 80.38 82 ARG A O 1
ATOM 627 N N . SER A 1 83 ? 13.541 -0.922 3.123 1.00 67.06 83 SER A N 1
ATOM 628 C CA . SER A 1 83 ? 14.970 -0.849 2.802 1.00 67.06 83 SER A CA 1
ATOM 629 C C . SER A 1 83 ? 15.416 0.619 2.814 1.00 67.06 83 SER A C 1
ATOM 631 O O . SER A 1 83 ? 14.922 1.422 2.025 1.00 67.06 83 SER A O 1
ATOM 633 N N . GLY A 1 84 ? 16.293 0.985 3.753 1.00 67.75 84 GLY A N 1
ATOM 634 C CA . GLY A 1 84 ? 16.780 2.361 3.929 1.00 67.75 84 GLY A CA 1
ATOM 635 C C . GLY A 1 84 ? 15.849 3.304 4.709 1.00 67.75 84 GLY A C 1
ATOM 636 O O . GLY A 1 84 ? 16.048 4.515 4.667 1.00 67.75 84 GLY A O 1
ATOM 637 N N . GLY A 1 85 ? 14.815 2.790 5.391 1.00 70.81 85 GLY A N 1
ATOM 638 C CA . GLY A 1 85 ? 13.979 3.552 6.341 1.00 70.81 85 GLY A CA 1
ATOM 639 C C . GLY A 1 85 ? 12.989 4.561 5.737 1.00 70.81 85 GLY A C 1
ATOM 640 O O . GLY A 1 85 ? 12.128 5.078 6.449 1.00 70.81 85 GLY A O 1
ATOM 641 N N . ARG A 1 86 ? 13.050 4.826 4.428 1.00 79.06 86 ARG A N 1
ATOM 642 C CA . ARG A 1 86 ? 12.184 5.799 3.740 1.00 79.06 86 ARG A CA 1
ATOM 643 C C . ARG A 1 86 ? 10.938 5.143 3.149 1.00 79.06 86 ARG A C 1
ATOM 645 O O . ARG A 1 86 ? 10.980 4.012 2.669 1.00 79.06 86 ARG A O 1
ATOM 652 N N . ALA A 1 87 ? 9.822 5.870 3.174 1.00 81.25 87 ALA A N 1
ATOM 653 C CA . ALA A 1 87 ? 8.608 5.458 2.478 1.00 81.25 87 ALA A CA 1
ATOM 654 C C . ALA A 1 87 ? 8.834 5.498 0.960 1.00 81.25 87 ALA A C 1
ATOM 656 O O . ALA A 1 87 ? 9.476 6.412 0.445 1.00 81.25 87 ALA A O 1
ATOM 657 N N . ASN A 1 88 ? 8.300 4.510 0.245 1.00 85.56 88 ASN A N 1
ATOM 658 C CA . ASN A 1 88 ? 8.442 4.401 -1.204 1.00 85.56 88 ASN A CA 1
ATOM 659 C C . ASN A 1 88 ? 7.080 4.086 -1.834 1.00 85.56 88 ASN A C 1
ATOM 661 O O . ASN A 1 88 ? 6.291 3.332 -1.265 1.00 85.56 88 ASN A O 1
ATOM 665 N N . ILE A 1 89 ? 6.803 4.623 -3.022 1.00 84.94 89 ILE A N 1
ATOM 666 C CA . ILE A 1 89 ? 5.576 4.322 -3.768 1.00 84.94 89 ILE A CA 1
ATOM 667 C C . ILE A 1 89 ? 5.423 2.819 -4.060 1.00 84.94 89 ILE A C 1
ATOM 669 O O . ILE A 1 89 ? 4.313 2.288 -4.034 1.00 84.94 89 ILE A O 1
ATOM 673 N N . SER A 1 90 ? 6.538 2.092 -4.202 1.00 86.00 90 SER A N 1
ATOM 674 C CA . SER A 1 90 ? 6.546 0.630 -4.357 1.00 86.00 90 SER A CA 1
ATOM 675 C C . SER A 1 90 ? 5.906 -0.110 -3.174 1.00 86.00 90 SER A C 1
ATOM 677 O O . SER A 1 90 ? 5.453 -1.244 -3.324 1.00 86.00 90 SER A O 1
ATOM 679 N N . GLU A 1 91 ? 5.844 0.520 -1.997 1.00 88.19 91 GLU A N 1
ATOM 680 C CA . GLU A 1 91 ? 5.147 0.016 -0.812 1.00 88.19 91 GLU A CA 1
ATOM 681 C C . GLU A 1 91 ? 3.634 -0.055 -1.058 1.00 88.19 91 GLU A C 1
ATOM 683 O O . GLU A 1 91 ? 3.000 -1.017 -0.642 1.00 88.19 91 GLU A O 1
ATOM 688 N N . GLN A 1 92 ? 3.050 0.916 -1.773 1.00 89.19 92 GLN A N 1
ATOM 689 C CA . GLN A 1 92 ? 1.622 0.902 -2.121 1.00 89.19 92 GLN A CA 1
ATOM 690 C C . GLN A 1 92 ? 1.301 -0.218 -3.112 1.00 89.19 92 GLN A C 1
ATOM 692 O O . GLN A 1 92 ? 0.363 -0.987 -2.907 1.00 89.19 92 GLN A O 1
ATOM 697 N N . MET A 1 93 ? 2.148 -0.403 -4.129 1.00 91.81 93 MET A N 1
ATOM 698 C CA . MET A 1 93 ? 1.984 -1.517 -5.067 1.00 91.81 93 MET A CA 1
ATOM 699 C C . MET A 1 93 ? 2.125 -2.888 -4.394 1.00 91.81 93 MET A C 1
ATOM 701 O O . MET A 1 93 ? 1.517 -3.859 -4.844 1.00 91.81 93 MET A O 1
ATOM 705 N N . ARG A 1 94 ? 2.930 -2.998 -3.329 1.00 90.81 94 ARG A N 1
ATOM 706 C CA . ARG A 1 94 ? 3.045 -4.225 -2.524 1.00 90.81 94 ARG A CA 1
ATOM 707 C C . ARG A 1 94 ? 1.773 -4.509 -1.726 1.00 90.81 94 ARG A C 1
ATOM 709 O O . ARG A 1 94 ? 1.326 -5.649 -1.740 1.00 90.81 94 ARG A O 1
ATOM 716 N N . VAL A 1 95 ? 1.166 -3.490 -1.113 1.00 93.25 95 VAL A N 1
ATOM 717 C CA . VAL A 1 95 ? -0.107 -3.628 -0.374 1.00 93.25 95 VAL A CA 1
ATOM 718 C C . VAL A 1 95 ? -1.207 -4.139 -1.298 1.00 93.25 95 VAL A C 1
ATOM 720 O O . VAL A 1 95 ? -1.867 -5.121 -0.984 1.00 93.25 95 VAL A O 1
ATOM 723 N N . VAL A 1 96 ? -1.354 -3.527 -2.476 1.00 95.38 96 VAL A N 1
ATOM 724 C CA . VAL A 1 96 ? -2.368 -3.925 -3.463 1.00 95.38 96 VAL A CA 1
ATOM 725 C C . VAL A 1 96 ? -2.137 -5.356 -3.955 1.00 95.38 96 VAL A C 1
ATOM 727 O O . VAL A 1 96 ? -3.084 -6.128 -4.074 1.00 95.38 96 VAL A O 1
ATOM 730 N N . ARG A 1 97 ? -0.881 -5.741 -4.217 1.00 95.06 97 ARG A N 1
ATOM 731 C CA . ARG A 1 97 ? -0.547 -7.119 -4.611 1.00 95.06 97 ARG A CA 1
ATOM 732 C C . ARG A 1 97 ? -0.855 -8.130 -3.507 1.00 95.06 97 ARG A C 1
ATOM 734 O O . ARG A 1 97 ? -1.389 -9.193 -3.810 1.00 95.06 97 ARG A O 1
ATOM 741 N N . LEU A 1 98 ? -0.546 -7.799 -2.252 1.00 94.75 98 LEU A N 1
ATOM 742 C CA . LEU A 1 98 ? -0.867 -8.631 -1.091 1.00 94.75 98 LEU A CA 1
ATOM 743 C C . LEU A 1 98 ? -2.386 -8.801 -0.950 1.00 94.75 98 LEU A C 1
ATOM 745 O O . LEU A 1 98 ? -2.872 -9.926 -0.937 1.00 94.75 98 LEU A O 1
ATOM 749 N N . ALA A 1 99 ? -3.130 -7.696 -0.953 1.00 95.81 99 ALA A N 1
ATOM 750 C CA . ALA A 1 99 ? -4.588 -7.674 -0.886 1.00 95.81 99 ALA A CA 1
ATOM 751 C C . ALA A 1 99 ? -5.240 -8.516 -1.998 1.00 95.81 99 ALA A C 1
ATOM 753 O O . ALA A 1 99 ? -6.083 -9.369 -1.720 1.00 95.81 99 ALA A O 1
ATOM 754 N N . ALA A 1 100 ? -4.792 -8.358 -3.247 1.00 96.62 100 ALA A N 1
ATOM 755 C CA . ALA A 1 100 ? -5.289 -9.153 -4.369 1.00 96.62 100 ALA A CA 1
ATOM 756 C C . ALA A 1 100 ? -4.971 -10.651 -4.212 1.00 96.62 100 ALA A C 1
ATOM 758 O O . ALA A 1 100 ? -5.840 -11.491 -4.435 1.00 96.62 100 ALA A O 1
ATOM 759 N N . ARG A 1 101 ? -3.754 -11.008 -3.767 1.00 96.38 101 ARG A N 1
ATOM 760 C CA . ARG A 1 101 ? -3.366 -12.409 -3.513 1.00 96.38 101 ARG A CA 1
ATOM 761 C C . ARG A 1 101 ? -4.240 -13.055 -2.440 1.00 96.38 101 ARG A C 1
ATOM 763 O O . ARG A 1 101 ? -4.606 -14.219 -2.573 1.00 96.38 101 ARG A O 1
ATOM 770 N N . HIS A 1 102 ? -4.573 -12.294 -1.406 1.00 96.00 102 HIS A N 1
ATOM 771 C CA . HIS A 1 102 ? -5.450 -12.731 -0.331 1.00 96.00 102 HIS A CA 1
ATOM 772 C C . HIS A 1 102 ? -6.935 -12.718 -0.728 1.00 96.00 102 HIS A C 1
ATOM 774 O O . HIS A 1 102 ? -7.747 -13.303 -0.017 1.00 96.00 102 HIS A O 1
ATOM 780 N N . ARG A 1 103 ? -7.307 -12.134 -1.879 1.00 95.75 103 ARG A N 1
ATOM 781 C CA . ARG A 1 103 ? -8.702 -11.949 -2.320 1.00 95.75 103 ARG A CA 1
ATOM 782 C C . ARG A 1 103 ? -9.540 -11.242 -1.253 1.00 95.75 103 ARG A C 1
ATOM 784 O O . ARG A 1 103 ? -10.582 -11.748 -0.844 1.00 95.75 103 ARG A O 1
ATOM 791 N N . VAL A 1 104 ? -9.014 -10.137 -0.732 1.00 96.69 104 VAL A N 1
ATOM 792 C CA . VAL A 1 104 ? -9.719 -9.314 0.259 1.00 96.69 104 VAL A CA 1
ATOM 793 C C . VAL A 1 104 ? -10.803 -8.479 -0.414 1.00 96.69 104 VAL A C 1
ATOM 795 O O . VAL A 1 104 ? -10.651 -8.062 -1.564 1.00 96.69 104 VAL A O 1
ATOM 798 N N . ASP A 1 105 ? -11.865 -8.194 0.326 1.00 97.44 105 ASP A N 1
ATOM 799 C CA . ASP A 1 105 ? -12.974 -7.369 -0.145 1.00 97.44 105 ASP A CA 1
ATOM 800 C C . ASP A 1 105 ? -12.632 -5.878 -0.058 1.00 97.44 105 ASP A C 1
ATOM 802 O O . ASP A 1 105 ? -13.063 -5.084 -0.898 1.00 97.44 105 ASP A O 1
ATOM 806 N N . ALA A 1 106 ? -11.824 -5.489 0.937 1.00 97.50 106 ALA A N 1
ATOM 807 C CA . ALA A 1 106 ? -11.413 -4.105 1.119 1.00 97.50 106 ALA A CA 1
ATOM 808 C C . ALA A 1 106 ? -9.918 -3.922 1.403 1.00 97.50 106 ALA A C 1
ATOM 810 O O . ALA A 1 106 ? -9.276 -4.733 2.074 1.00 97.50 106 ALA A O 1
ATOM 811 N N . VAL A 1 107 ? -9.382 -2.792 0.940 1.00 97.38 107 VAL A N 1
ATOM 812 C CA . VAL A 1 107 ? -8.078 -2.270 1.363 1.00 97.38 107 VAL A CA 1
ATOM 813 C C . VAL A 1 107 ? -8.210 -0.829 1.856 1.00 97.38 107 VAL A C 1
ATOM 815 O O . VAL A 1 107 ? -8.956 -0.048 1.258 1.00 97.38 107 VAL A O 1
ATOM 818 N N . VAL A 1 108 ? -7.506 -0.492 2.943 1.00 96.38 108 VAL A N 1
ATOM 819 C CA . VAL A 1 108 ? -7.542 0.830 3.613 1.00 96.38 108 VAL A CA 1
ATOM 820 C C . VAL A 1 108 ? -6.143 1.416 3.786 1.00 96.38 108 VAL A C 1
ATOM 822 O O . VAL A 1 108 ? -5.240 0.667 4.231 1.00 96.38 108 VAL A O 1
#

Radius of gyration: 16.69 Å; Cα contacts (8 Å, |Δi|>4): 122; chains: 1; bounding box: 40×29×46 Å

Sequence (108 aa):
MYVFAVLCFFLLGAGVVENFLHQRCLRQIPVRVHVNGTRGKSTTTRLIAASLRAGGLRVIAKTTGTAARFIMEDGSELPVARSGGRANISEQMRVVRLAARHRVDAVV